Protein AF-W1W5P5-F1 (afdb_monomer_lite)

Secondary structure (DSSP, 8-state):
--------EEEEEEEEEE-SS-HHHHHHHTT--HHHHHHHHHHHTTT--GGG--TT-EEEEEEEEEEETTEEEEEEEEEEEEEETTEEEEEEE-TTS-EE-TTS-BSS-PPPSSSSSS-PPPSS---TT---S--

pLDDT: mean 84.43, std 11.0, range [37.94, 95.75]

InterPro domains:
  IPR011055 Duplicated hybrid motif [SSF51261] (7-130)
  IPR045834 Csd3-like, second N-terminal domain [PF19425] (7-128)

Foldseek 3Di:
DDPDPDFFDKDKDKFKFWDAPFPQVGCVVSPDDPVRSVVVCVQCVQVDDRVPADGGKIKIWIKIFGDDPNDTDDIDTQKMWIGGPNDIWIWGQDPVRFTATPVRHTSPPDPDPDPDPDDDDDPDDDDPPDDDPPD

Structure (mmCIF, N/CA/C/O backbone):
data_AF-W1W5P5-F1
#
_entry.id   AF-W1W5P5-F1
#
loop_
_atom_site.group_PDB
_atom_site.id
_atom_site.type_symbol
_atom_site.label_atom_id
_atom_site.label_alt_id
_atom_site.label_comp_id
_atom_site.label_asym_id
_atom_site.label_entity_id
_atom_site.label_seq_id
_atom_site.pdbx_PDB_ins_code
_atom_site.Cartn_x
_atom_site.Cartn_y
_atom_site.Cartn_z
_atom_site.occupancy
_atom_site.B_iso_or_eq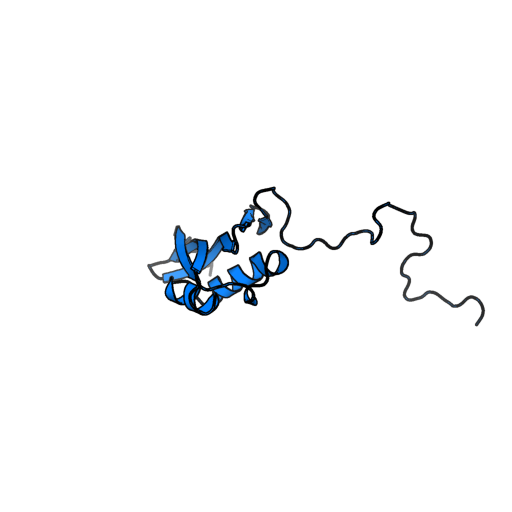uiv
_atom_site.auth_seq_id
_atom_site.auth_comp_id
_atom_site.auth_asym_id
_atom_site.auth_atom_id
_atom_site.pdbx_PDB_model_num
ATOM 1 N N . MET A 1 1 ? 15.960 -25.365 27.414 1.00 37.94 1 MET A N 1
ATOM 2 C CA . MET A 1 1 ? 14.614 -24.775 27.530 1.00 37.94 1 MET A CA 1
ATOM 3 C C . MET A 1 1 ? 14.064 -24.656 26.125 1.00 37.94 1 MET A C 1
ATOM 5 O O . MET A 1 1 ? 14.515 -23.802 25.376 1.00 37.94 1 MET A O 1
ATOM 9 N N . THR A 1 2 ? 13.216 -25.595 25.730 1.00 41.25 2 THR A N 1
ATOM 10 C CA . THR A 1 2 ? 12.583 -25.616 24.409 1.00 41.25 2 THR A CA 1
ATOM 11 C C . THR A 1 2 ? 11.362 -24.713 24.524 1.00 41.25 2 THR A C 1
ATOM 13 O O . THR A 1 2 ? 10.465 -25.035 25.295 1.00 41.25 2 THR A O 1
ATOM 16 N N . SER A 1 3 ? 11.353 -23.545 23.877 1.00 50.75 3 SER A N 1
ATOM 17 C CA . SER A 1 3 ? 10.146 -22.716 23.870 1.00 50.75 3 SER A CA 1
ATOM 18 C C . SER A 1 3 ? 9.108 -23.424 23.006 1.00 50.75 3 SER A C 1
ATOM 20 O O . SER A 1 3 ? 9.271 -23.504 21.786 1.00 50.75 3 SER A O 1
ATOM 22 N N . GLU A 1 4 ? 8.069 -23.975 23.624 1.00 54.69 4 GLU A N 1
ATOM 23 C CA . GLU A 1 4 ? 6.871 -24.386 22.902 1.00 54.69 4 GLU A CA 1
ATOM 24 C C . GLU A 1 4 ? 6.298 -23.140 22.224 1.00 54.69 4 GLU A C 1
ATOM 26 O O . GLU A 1 4 ? 5.904 -22.179 22.883 1.00 54.69 4 GLU A O 1
ATOM 31 N N . MET A 1 5 ? 6.334 -23.115 20.891 1.00 56.22 5 MET A N 1
ATOM 32 C CA . MET A 1 5 ? 5.668 -22.076 20.115 1.00 56.22 5 MET A CA 1
ATOM 33 C C . MET A 1 5 ? 4.168 -22.291 20.288 1.00 56.22 5 MET A C 1
ATOM 35 O O . MET A 1 5 ? 3.596 -23.179 19.657 1.00 56.22 5 MET A O 1
ATOM 39 N N . GLN A 1 6 ? 3.540 -21.523 21.176 1.00 59.69 6 GLN A N 1
ATOM 40 C CA . GLN A 1 6 ? 2.087 -21.494 21.259 1.00 59.69 6 GLN A CA 1
ATOM 41 C C . GLN A 1 6 ? 1.559 -20.972 19.915 1.00 59.69 6 GLN A C 1
ATOM 43 O O . GLN A 1 6 ? 1.858 -19.846 19.523 1.00 59.69 6 GLN A O 1
ATOM 48 N N . GLN A 1 7 ? 0.846 -21.818 19.170 1.00 58.72 7 GLN A N 1
ATOM 49 C CA . GLN A 1 7 ? 0.227 -21.432 17.902 1.00 58.72 7 GLN A CA 1
ATOM 50 C C . GLN A 1 7 ? -1.049 -20.647 18.204 1.00 58.72 7 GLN A C 1
ATOM 52 O O . GLN A 1 7 ? -1.979 -21.196 18.794 1.00 58.72 7 GLN A O 1
ATOM 57 N N . GLY A 1 8 ? -1.088 -19.369 17.825 1.00 69.12 8 GLY A N 1
ATOM 58 C CA . GLY A 1 8 ? -2.305 -18.571 17.914 1.00 69.12 8 GLY A CA 1
ATOM 59 C C . GLY A 1 8 ? -3.279 -18.893 16.779 1.00 69.12 8 GLY A C 1
ATOM 60 O O . GLY A 1 8 ? -2.888 -19.330 15.693 1.00 69.12 8 GLY A O 1
ATOM 61 N N . GLU A 1 9 ? -4.570 -18.657 17.011 1.00 80.62 9 GLU A N 1
ATOM 62 C CA . GLU A 1 9 ? -5.580 -18.780 15.958 1.00 80.62 9 GLU A CA 1
ATOM 63 C C . GLU A 1 9 ? -5.565 -17.532 15.068 1.00 80.62 9 GLU A C 1
ATOM 65 O O . GLU A 1 9 ? -5.679 -16.396 15.541 1.00 80.62 9 GLU A O 1
ATOM 70 N N . TRP A 1 10 ? -5.448 -17.737 13.755 1.00 83.94 10 TRP A N 1
ATOM 71 C CA . TRP A 1 10 ? -5.513 -16.660 12.771 1.00 83.94 10 TRP A CA 1
ATOM 72 C C . TRP A 1 10 ? -6.963 -16.338 12.422 1.00 83.94 10 TRP A C 1
ATOM 74 O O . TRP A 1 10 ? -7.662 -17.134 11.794 1.00 83.94 10 TRP A O 1
ATOM 84 N N . VAL A 1 11 ? -7.408 -15.134 12.779 1.00 87.88 11 VAL A N 1
ATOM 85 C CA . VAL A 1 11 ? -8.769 -14.663 12.509 1.00 87.88 11 VAL A CA 1
ATOM 86 C C . VAL A 1 11 ? -8.752 -13.531 11.491 1.00 87.88 11 VAL A C 1
ATOM 88 O O . VAL A 1 11 ? -8.104 -12.494 11.673 1.00 87.88 11 VAL A O 1
ATOM 91 N N . ASN A 1 12 ? -9.519 -13.713 10.418 1.00 90.25 12 ASN A N 1
ATOM 92 C CA . ASN A 1 12 ? -9.665 -12.723 9.360 1.00 90.25 12 ASN A CA 1
ATOM 93 C C . ASN A 1 12 ? -10.718 -11.678 9.733 1.00 90.25 12 ASN A C 1
ATOM 95 O O . ASN A 1 12 ? -11.872 -12.000 9.995 1.00 90.25 12 ASN A O 1
ATOM 99 N N . ASN A 1 13 ? -10.323 -10.410 9.698 1.00 89.56 13 ASN A N 1
ATOM 100 C CA . ASN A 1 13 ? -11.170 -9.263 9.978 1.00 89.56 13 ASN A CA 1
ATOM 101 C C . ASN A 1 13 ? -11.208 -8.330 8.769 1.00 89.56 13 ASN A C 1
ATOM 103 O O . ASN A 1 13 ? -10.173 -7.854 8.296 1.00 89.56 13 ASN A O 1
ATOM 107 N N . LEU A 1 14 ? -12.420 -8.048 8.290 1.00 90.94 14 LEU A N 1
ATOM 108 C CA . LEU A 1 14 ? -12.664 -7.093 7.216 1.00 90.94 14 LEU A CA 1
ATOM 109 C C . LEU A 1 14 ? -13.085 -5.749 7.811 1.00 90.94 14 LEU A C 1
ATOM 111 O O . LEU A 1 14 ? -14.170 -5.616 8.370 1.00 90.94 14 LEU A O 1
ATOM 115 N N . LEU A 1 15 ? -12.231 -4.745 7.652 1.00 91.69 15 LEU A N 1
ATOM 116 C CA . LEU A 1 15 ? -12.449 -3.386 8.132 1.00 91.69 15 LEU A CA 1
ATOM 117 C C . LEU A 1 15 ? -12.836 -2.516 6.939 1.00 91.69 15 LEU A C 1
ATOM 119 O O . LEU A 1 15 ? -12.095 -2.436 5.962 1.00 91.69 15 LEU A O 1
ATOM 123 N N . LYS A 1 16 ? -14.004 -1.879 6.999 1.00 93.19 16 LYS A N 1
ATOM 124 C CA . LYS A 1 16 ? -14.504 -0.983 5.948 1.00 93.19 16 LYS A CA 1
ATOM 125 C C . LYS A 1 16 ? -14.666 0.418 6.511 1.00 93.19 16 LYS A C 1
ATOM 127 O O . LYS A 1 16 ? -15.025 0.576 7.675 1.00 93.19 16 LYS A O 1
ATOM 132 N N . GLY A 1 17 ? -14.438 1.425 5.683 1.00 91.62 17 GLY A N 1
ATOM 133 C CA . GLY A 1 17 ? -14.648 2.806 6.079 1.00 91.62 17 GLY A CA 1
ATOM 134 C C . GLY A 1 17 ? -14.617 3.767 4.904 1.00 91.62 17 GLY A C 1
ATOM 135 O O . GLY A 1 17 ? -14.319 3.398 3.768 1.00 91.62 17 GLY A O 1
ATOM 136 N N . THR A 1 18 ? -14.914 5.022 5.214 1.00 92.56 18 THR A N 1
ATOM 137 C CA . THR A 1 18 ? -14.889 6.128 4.259 1.00 92.56 18 THR A CA 1
ATOM 138 C C . THR A 1 18 ? -13.835 7.139 4.695 1.00 92.56 18 THR A C 1
ATOM 140 O O . THR A 1 18 ? -13.678 7.446 5.885 1.00 92.56 18 THR A O 1
ATOM 143 N N . VAL A 1 19 ? -13.075 7.658 3.738 1.00 90.94 19 VAL A N 1
ATOM 144 C CA . VAL A 1 19 ? -12.099 8.716 3.970 1.00 90.94 19 VAL A CA 1
ATOM 145 C C . VAL A 1 19 ? -12.861 10.001 4.285 1.00 90.94 19 VAL A C 1
ATOM 147 O O . VAL A 1 19 ? -13.717 10.437 3.521 1.00 90.94 19 VAL A O 1
ATOM 150 N N . GLY A 1 20 ? -12.587 10.586 5.451 1.00 84.94 20 GLY A N 1
ATOM 151 C CA . GLY A 1 20 ? -13.212 11.825 5.911 1.00 84.94 20 GLY A CA 1
ATOM 152 C C . GLY A 1 20 ? -12.291 13.025 5.715 1.00 84.94 20 GLY A C 1
ATOM 153 O O . GLY A 1 20 ? -12.587 13.922 4.934 1.00 84.94 20 GLY A O 1
ATOM 154 N N . GLY A 1 21 ? -11.179 13.029 6.452 1.00 84.12 21 GLY A N 1
ATOM 155 C CA . GLY A 1 21 ? -10.123 14.040 6.351 1.00 84.12 21 GLY A CA 1
ATOM 156 C C . GLY A 1 21 ? -8.849 13.446 5.764 1.00 84.12 21 GLY A C 1
ATOM 157 O O . GLY A 1 21 ? -8.499 13.716 4.624 1.00 84.12 21 GLY A O 1
ATOM 158 N N . SER A 1 22 ? -8.175 12.592 6.536 1.00 88.38 22 SER A N 1
ATOM 159 C CA . SER A 1 22 ? -7.023 11.821 6.067 1.00 88.38 22 SER A CA 1
ATOM 160 C C . SER A 1 22 ? -7.306 10.327 6.150 1.00 88.38 22 SER A C 1
ATOM 162 O O . SER A 1 22 ? -8.014 9.865 7.049 1.00 88.38 22 SER A O 1
ATOM 164 N N . PHE A 1 23 ? -6.704 9.560 5.241 1.00 89.56 23 PHE A N 1
ATOM 165 C CA . PHE A 1 23 ? -6.781 8.100 5.272 1.00 89.56 23 PHE A CA 1
ATOM 166 C C . PHE A 1 23 ? -6.333 7.534 6.625 1.00 89.56 23 PHE A C 1
ATOM 168 O O . PHE A 1 23 ? -7.002 6.673 7.182 1.00 89.56 23 PHE A O 1
ATOM 175 N N . VAL A 1 24 ? -5.248 8.069 7.193 1.00 91.50 24 VAL A N 1
ATOM 176 C CA . VAL A 1 24 ? -4.702 7.615 8.482 1.00 91.50 24 VAL A CA 1
ATOM 177 C C . VAL A 1 24 ? -5.711 7.793 9.616 1.00 91.50 24 VAL A C 1
ATOM 179 O O . VAL A 1 24 ? -5.893 6.876 10.414 1.00 91.50 24 VAL A O 1
ATOM 182 N N . ALA A 1 25 ? -6.380 8.949 9.688 1.00 91.62 25 ALA A N 1
ATOM 183 C CA . ALA A 1 25 ? -7.383 9.205 10.718 1.00 91.62 25 ALA A CA 1
ATOM 184 C C . ALA A 1 25 ? -8.611 8.301 10.538 1.00 91.62 25 ALA A C 1
ATOM 186 O O . ALA A 1 25 ? -9.047 7.661 11.492 1.00 91.62 25 ALA A O 1
ATOM 187 N N . SER A 1 26 ? -9.121 8.182 9.308 1.00 92.25 26 SER A N 1
ATOM 188 C CA . SER A 1 26 ? -10.257 7.304 9.009 1.00 92.25 26 SER A CA 1
ATOM 189 C C . SER A 1 26 ? -9.950 5.829 9.284 1.00 92.25 26 SER A C 1
ATOM 191 O O . SER A 1 26 ? -10.787 5.131 9.847 1.00 92.25 26 SER A O 1
ATOM 193 N N . ALA A 1 27 ? -8.753 5.350 8.943 1.00 91.31 27 ALA A N 1
ATOM 194 C CA . ALA A 1 27 ? -8.349 3.966 9.171 1.00 91.31 27 ALA A CA 1
ATOM 195 C C . ALA A 1 27 ? -8.177 3.653 10.668 1.00 91.31 27 ALA A C 1
ATOM 197 O O . ALA A 1 27 ? -8.618 2.601 11.127 1.00 91.31 27 ALA A O 1
ATOM 198 N N . ARG A 1 28 ? -7.614 4.584 11.453 1.00 92.00 28 ARG A N 1
ATOM 199 C CA . ARG A 1 28 ? -7.561 4.451 12.920 1.00 92.00 28 ARG A CA 1
ATOM 200 C C . ARG A 1 28 ? -8.954 4.406 13.540 1.00 92.00 28 ARG A C 1
ATOM 202 O O . ARG A 1 28 ? -9.217 3.538 14.364 1.00 92.00 28 ARG A O 1
ATOM 209 N N . ASN A 1 29 ? -9.856 5.281 13.095 1.00 90.75 29 ASN A N 1
ATOM 210 C CA . ASN A 1 29 ? -11.245 5.297 13.561 1.00 90.75 29 ASN A CA 1
ATOM 211 C C . ASN A 1 29 ? -12.006 4.021 13.172 1.00 90.75 29 ASN A C 1
ATOM 213 O O . ASN A 1 29 ? -12.872 3.578 13.917 1.00 90.75 29 ASN A O 1
ATOM 217 N N . ALA A 1 30 ? -11.657 3.404 12.039 1.00 89.12 30 ALA A N 1
ATOM 218 C CA . ALA A 1 30 ? -12.204 2.115 11.621 1.00 89.12 30 ALA A CA 1
ATOM 219 C C . ALA A 1 30 ? -11.670 0.927 12.447 1.00 89.12 30 ALA A C 1
ATOM 221 O O . ALA A 1 30 ? -12.176 -0.179 12.296 1.00 89.12 30 ALA A O 1
ATOM 222 N N . GLY A 1 31 ? -10.670 1.128 13.315 1.00 88.62 31 GLY A N 1
ATOM 223 C CA . GLY A 1 31 ? -10.119 0.087 14.188 1.00 88.62 31 GLY A CA 1
ATOM 224 C C . GLY A 1 31 ? -8.809 -0.543 13.704 1.00 88.62 31 GLY A C 1
ATOM 225 O O . GLY A 1 31 ? -8.441 -1.621 14.190 1.00 88.62 31 GLY A O 1
ATOM 226 N N . LEU A 1 32 ? -8.101 0.100 12.764 1.00 88.88 32 LEU A N 1
ATOM 227 C CA . LEU A 1 32 ? -6.722 -0.265 12.432 1.00 88.88 32 LEU A CA 1
ATOM 228 C C . LEU A 1 32 ? -5.734 0.355 13.425 1.00 88.88 32 LEU A C 1
ATOM 230 O O . LEU A 1 32 ? -5.841 1.523 13.804 1.00 88.88 32 LEU A O 1
ATOM 234 N N . THR A 1 33 ? -4.709 -0.405 13.794 1.00 90.62 33 THR A N 1
ATOM 235 C CA . THR A 1 33 ? -3.577 0.123 14.563 1.00 90.62 33 THR A CA 1
ATOM 236 C C . THR A 1 33 ? -2.647 0.947 13.670 1.00 90.62 33 THR A C 1
ATOM 238 O O . THR A 1 33 ? -2.630 0.803 12.448 1.00 90.62 33 THR A O 1
ATOM 241 N N . SER A 1 34 ? -1.802 1.795 14.261 1.00 90.12 34 SER A N 1
ATOM 242 C CA . SER A 1 34 ? -0.821 2.581 13.492 1.00 90.12 34 SER A CA 1
ATOM 243 C C . SER A 1 34 ? 0.131 1.714 12.652 1.00 90.12 34 SER A C 1
ATOM 245 O O . SER A 1 34 ? 0.531 2.133 11.563 1.00 90.12 34 SER A O 1
ATOM 247 N N . ALA A 1 35 ? 0.472 0.512 13.128 1.00 89.62 35 ALA A N 1
ATOM 248 C CA . ALA A 1 35 ? 1.302 -0.439 12.390 1.00 89.62 35 ALA A CA 1
ATOM 249 C C . ALA A 1 35 ? 0.562 -1.004 11.167 1.00 89.62 35 ALA A C 1
ATOM 251 O O . ALA A 1 35 ? 1.110 -1.004 10.066 1.00 89.62 35 ALA A O 1
ATOM 252 N N . GLU A 1 36 ? -0.707 -1.390 11.330 1.00 90.62 36 GLU A N 1
ATOM 253 C CA . GLU A 1 36 ? -1.554 -1.883 10.235 1.00 90.62 36 GLU A CA 1
ATOM 254 C C . GLU A 1 36 ? -1.790 -0.794 9.177 1.00 90.62 36 GLU A C 1
ATOM 256 O O . GLU A 1 36 ? -1.647 -1.047 7.982 1.00 90.62 36 GLU A O 1
ATOM 261 N N . VAL A 1 37 ? -2.058 0.449 9.598 1.00 92.00 37 VAL A N 1
ATOM 262 C CA . VAL A 1 37 ? -2.192 1.592 8.675 1.00 92.00 37 VAL A CA 1
ATOM 263 C C . VAL A 1 37 ? -0.904 1.808 7.879 1.00 92.00 37 VAL A C 1
ATOM 265 O O . VAL A 1 37 ? -0.949 2.019 6.667 1.00 92.00 37 VAL A O 1
ATOM 268 N N . SER A 1 38 ? 0.252 1.719 8.538 1.00 90.88 38 SER A N 1
ATOM 269 C CA . SER A 1 38 ? 1.553 1.864 7.875 1.00 90.88 38 SER A CA 1
ATOM 270 C C . SER A 1 38 ? 1.814 0.730 6.879 1.00 90.88 38 SER A C 1
ATOM 272 O O . SER A 1 38 ? 2.346 0.978 5.795 1.00 90.88 38 SER A O 1
ATOM 274 N N . ALA A 1 39 ? 1.396 -0.498 7.201 1.00 90.06 39 ALA A N 1
ATOM 275 C CA . ALA A 1 39 ? 1.476 -1.638 6.293 1.00 90.06 39 ALA A CA 1
ATOM 276 C C . ALA A 1 39 ? 0.613 -1.428 5.037 1.00 90.06 39 ALA A C 1
ATOM 278 O O . ALA A 1 39 ? 1.091 -1.664 3.928 1.00 90.06 39 ALA A O 1
ATOM 279 N N . VAL A 1 40 ? -0.611 -0.910 5.194 1.00 90.88 40 VAL A N 1
ATOM 280 C CA . VAL A 1 40 ? -1.499 -0.570 4.068 1.00 90.88 40 VAL A CA 1
ATOM 281 C C . VAL A 1 40 ? -0.881 0.507 3.179 1.00 90.88 40 VAL A C 1
ATOM 283 O O . VAL A 1 40 ? 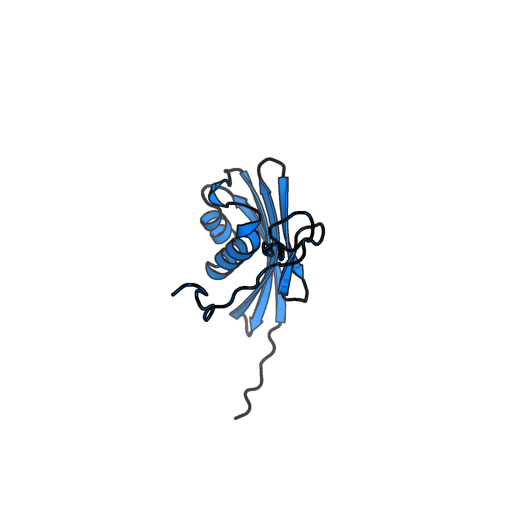-0.821 0.341 1.960 1.00 90.88 40 VAL A O 1
ATOM 286 N N . ILE A 1 41 ? -0.358 1.581 3.779 1.00 90.38 41 ILE A N 1
ATOM 287 C CA . ILE A 1 41 ? 0.301 2.658 3.028 1.00 90.38 41 ILE A CA 1
ATOM 288 C C . ILE A 1 41 ? 1.486 2.105 2.238 1.00 90.38 41 ILE A C 1
ATOM 290 O O . ILE A 1 41 ? 1.613 2.375 1.047 1.00 90.38 41 ILE A O 1
ATOM 294 N N . LYS A 1 42 ? 2.326 1.278 2.869 1.00 88.62 42 LYS A N 1
ATOM 295 C CA . LYS A 1 42 ? 3.493 0.673 2.220 1.00 88.62 42 LYS A CA 1
ATOM 296 C C . LYS A 1 42 ? 3.107 -0.266 1.073 1.00 88.62 42 LYS A C 1
ATOM 298 O O . LYS A 1 42 ? 3.813 -0.289 0.065 1.00 88.62 42 LYS A O 1
ATOM 303 N N . ALA A 1 43 ? 2.016 -1.019 1.211 1.00 87.44 43 ALA A N 1
ATOM 304 C CA . ALA A 1 43 ? 1.532 -1.933 0.177 1.00 87.44 43 ALA A CA 1
ATOM 305 C C . ALA A 1 43 ? 1.018 -1.192 -1.069 1.00 87.44 43 ALA A C 1
ATOM 307 O O . ALA A 1 43 ? 1.266 -1.637 -2.186 1.00 87.44 43 ALA A O 1
ATOM 308 N N . MET A 1 44 ? 0.355 -0.044 -0.888 1.00 87.81 44 MET A N 1
ATOM 309 C CA . MET A 1 44 ? -0.266 0.708 -1.989 1.00 87.81 44 MET A CA 1
ATOM 310 C C . MET A 1 44 ? 0.532 1.928 -2.471 1.00 87.81 44 MET A C 1
ATOM 312 O O . MET A 1 44 ? 0.127 2.556 -3.447 1.00 87.81 44 MET A O 1
ATOM 316 N N . GLN A 1 45 ? 1.664 2.261 -1.837 1.00 84.94 45 GLN A N 1
ATOM 317 C CA . GLN A 1 45 ? 2.445 3.482 -2.116 1.00 84.94 45 GLN A CA 1
ATOM 318 C C . GLN A 1 45 ? 2.771 3.704 -3.604 1.00 84.94 45 GLN A C 1
ATOM 320 O O . GLN A 1 45 ? 2.880 4.838 -4.057 1.00 84.94 45 GLN A O 1
ATOM 325 N N . TRP A 1 46 ? 2.954 2.618 -4.360 1.00 81.31 46 TRP A N 1
ATOM 326 C CA . TRP A 1 46 ? 3.319 2.657 -5.778 1.00 81.31 46 TRP A CA 1
ATOM 327 C C . TRP A 1 46 ? 2.115 2.764 -6.707 1.00 81.31 46 TRP A C 1
ATOM 329 O O . TRP A 1 46 ? 2.260 3.195 -7.849 1.00 81.31 46 TRP A O 1
ATOM 339 N N . GLN A 1 47 ? 0.946 2.351 -6.226 1.00 79.62 47 GLN A N 1
ATOM 340 C CA . GLN A 1 47 ? -0.289 2.326 -6.994 1.00 79.62 47 GLN A CA 1
ATOM 341 C C . GLN A 1 47 ? -1.019 3.667 -6.898 1.00 79.62 47 GLN A C 1
ATOM 343 O O . GLN A 1 47 ? -1.613 4.119 -7.875 1.00 79.62 47 GLN A O 1
ATOM 348 N N . MET A 1 48 ? -0.964 4.312 -5.728 1.00 83.69 48 MET A N 1
ATOM 349 C CA . MET A 1 48 ? -1.706 5.536 -5.466 1.00 83.69 48 MET A CA 1
ATOM 350 C C . MET A 1 48 ? -1.019 6.419 -4.420 1.00 83.69 48 MET A C 1
ATOM 352 O O . MET A 1 48 ? -0.462 5.948 -3.430 1.00 83.69 48 MET A O 1
ATOM 356 N N . ASP A 1 49 ? -1.139 7.730 -4.619 1.00 84.88 49 ASP A N 1
ATOM 357 C CA . ASP A 1 49 ? -0.778 8.729 -3.620 1.00 84.88 49 ASP A CA 1
ATOM 358 C C . ASP A 1 49 ? -1.957 8.991 -2.668 1.00 84.88 49 ASP A C 1
ATOM 360 O O . ASP A 1 49 ? -2.966 9.587 -3.050 1.00 84.88 49 ASP A O 1
ATOM 364 N N . PHE A 1 50 ? -1.808 8.586 -1.405 1.00 85.50 50 PHE A N 1
ATOM 365 C CA . PHE A 1 50 ? -2.810 8.780 -0.351 1.00 85.50 50 PHE A CA 1
ATOM 366 C C . PHE A 1 50 ? -3.144 10.252 -0.069 1.00 85.50 50 PHE A C 1
ATOM 368 O O . PHE A 1 50 ? -4.182 10.532 0.525 1.00 85.50 50 PHE A O 1
ATOM 375 N N . ARG A 1 51 ? -2.298 11.205 -0.482 1.00 84.19 51 ARG A N 1
ATOM 376 C CA . ARG A 1 51 ? -2.571 12.645 -0.335 1.00 84.19 51 ARG A CA 1
ATOM 377 C C . ARG A 1 51 ? -3.652 13.139 -1.292 1.00 84.19 51 ARG A C 1
ATOM 379 O O . ARG A 1 51 ? -4.233 14.189 -1.048 1.00 84.19 51 ARG A O 1
ATOM 386 N N . LYS A 1 52 ? -3.906 12.401 -2.376 1.00 85.50 52 LYS A N 1
ATOM 387 C CA . LYS A 1 52 ? -4.944 12.727 -3.362 1.00 85.50 52 LYS A CA 1
ATOM 388 C C . LYS A 1 52 ? -6.322 12.197 -2.975 1.00 85.50 52 LYS A C 1
ATOM 390 O O . LYS A 1 52 ? -7.288 12.509 -3.663 1.00 85.50 52 LYS A O 1
ATOM 395 N N . LEU A 1 53 ? -6.407 11.416 -1.896 1.00 86.44 53 LEU A N 1
ATOM 396 C CA . LEU A 1 53 ? -7.672 10.892 -1.403 1.00 86.44 53 LEU A CA 1
ATOM 397 C C . LEU A 1 53 ? -8.589 12.019 -0.958 1.00 86.44 53 LEU A C 1
ATOM 399 O O . LEU A 1 53 ? -8.176 12.935 -0.244 1.00 86.44 53 LEU A O 1
ATOM 403 N N . LYS A 1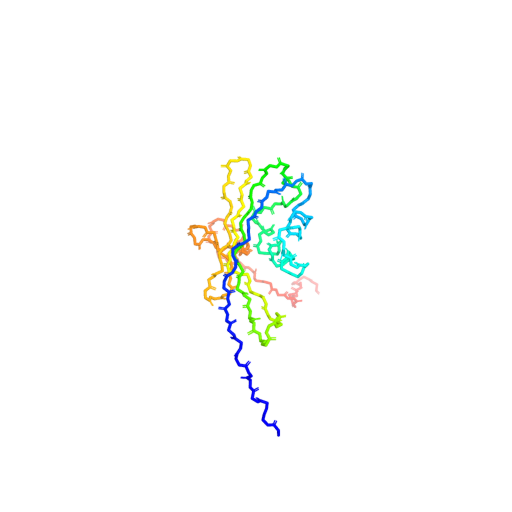 54 ? -9.847 11.920 -1.373 1.00 86.25 54 LYS A N 1
ATOM 404 C CA . LYS A 1 54 ? -10.875 12.907 -1.073 1.00 86.25 54 LYS A CA 1
ATOM 405 C C . LYS A 1 54 ? -11.834 12.376 -0.025 1.00 86.25 54 LYS A C 1
ATOM 407 O O . LYS A 1 54 ? -11.979 11.174 0.200 1.00 86.25 54 LYS A O 1
ATOM 412 N N . LYS A 1 55 ? -12.532 13.315 0.609 1.00 89.19 55 LYS A N 1
ATOM 413 C CA . LYS A 1 55 ? -13.662 12.993 1.470 1.00 89.19 55 LYS A CA 1
ATOM 414 C C . LYS A 1 55 ? -14.717 12.240 0.655 1.00 89.19 55 LYS A C 1
ATOM 416 O O . LYS A 1 55 ? -15.165 12.750 -0.367 1.00 89.19 55 LYS A O 1
ATOM 421 N N . GLY A 1 56 ? -15.123 11.068 1.129 1.00 88.19 56 GLY A N 1
ATOM 422 C CA . GLY A 1 56 ? -16.078 10.193 0.445 1.00 88.19 56 GLY A CA 1
ATOM 423 C C . GLY A 1 56 ? -15.449 8.986 -0.253 1.00 88.19 56 GLY A C 1
ATOM 424 O O . GLY A 1 56 ? -16.188 8.076 -0.612 1.00 88.19 56 GLY A O 1
ATOM 425 N N . ASP A 1 57 ? -14.120 8.931 -0.393 1.00 92.38 57 ASP A N 1
ATOM 426 C CA . ASP A 1 57 ? -13.449 7.749 -0.941 1.00 92.38 57 ASP A CA 1
ATOM 427 C C . ASP A 1 57 ? -13.638 6.544 -0.007 1.00 92.38 57 ASP A C 1
ATOM 429 O O . ASP A 1 57 ? -13.542 6.659 1.216 1.00 92.38 57 ASP A O 1
ATOM 433 N N . GLU A 1 58 ? -13.909 5.372 -0.571 1.00 93.00 58 GLU A N 1
ATOM 434 C CA . GLU A 1 58 ? -14.205 4.161 0.198 1.00 93.00 58 GLU A CA 1
ATOM 435 C C . GLU A 1 58 ? -12.963 3.281 0.293 1.00 93.00 58 GLU A C 1
ATOM 437 O O . GLU A 1 58 ? -12.240 3.094 -0.686 1.00 93.00 58 GLU A O 1
ATOM 442 N N . PHE A 1 59 ? -12.728 2.681 1.456 1.00 93.62 59 PHE A N 1
ATOM 443 C CA . PHE A 1 59 ? -11.669 1.697 1.627 1.00 93.62 59 PHE A CA 1
ATOM 444 C C . PHE A 1 59 ? -12.177 0.456 2.359 1.00 93.62 59 PHE A C 1
ATOM 446 O O . PHE A 1 59 ? -13.038 0.517 3.239 1.00 93.62 59 PHE A O 1
ATOM 453 N N . ALA A 1 60 ? -11.611 -0.687 1.994 1.00 94.19 60 ALA A N 1
ATOM 454 C CA . ALA A 1 60 ? -11.812 -1.959 2.661 1.00 94.19 60 ALA A CA 1
ATOM 455 C C . ALA A 1 60 ? -10.456 -2.645 2.836 1.00 94.19 60 ALA A C 1
ATOM 457 O O . ALA A 1 60 ? -9.714 -2.821 1.872 1.00 94.19 60 ALA A O 1
ATOM 458 N N . VAL A 1 61 ? -10.135 -3.033 4.063 1.00 94.06 61 VAL A N 1
ATOM 459 C CA . VAL A 1 61 ? -8.880 -3.689 4.425 1.00 94.06 61 VAL A CA 1
ATOM 460 C C . VAL A 1 61 ? -9.202 -5.044 5.036 1.00 94.06 61 VAL A C 1
ATOM 462 O O . VAL A 1 61 ? -9.950 -5.132 6.007 1.00 94.06 61 VAL A O 1
ATOM 465 N N . LEU A 1 62 ? -8.627 -6.098 4.470 1.00 93.62 62 LEU A N 1
ATOM 466 C CA . LEU A 1 62 ? -8.679 -7.451 4.995 1.00 93.62 62 LEU A CA 1
ATOM 467 C C . LEU A 1 62 ? -7.381 -7.742 5.752 1.00 93.62 62 LEU A C 1
ATOM 469 O O . LEU A 1 62 ? -6.300 -7.808 5.161 1.00 93.62 62 LEU A O 1
ATOM 473 N N . MET A 1 63 ? -7.508 -7.927 7.061 1.00 91.44 63 MET A N 1
ATOM 474 C CA . MET A 1 63 ? -6.408 -8.248 7.967 1.00 91.44 63 MET A CA 1
ATOM 475 C C . MET A 1 63 ? -6.595 -9.653 8.523 1.00 91.44 63 MET A C 1
ATOM 477 O O . MET A 1 63 ? -7.702 -10.013 8.906 1.00 91.44 63 MET A O 1
ATOM 481 N N . SER A 1 64 ? -5.516 -10.411 8.641 1.00 90.19 64 SER A N 1
ATOM 482 C CA . SER A 1 64 ? -5.462 -11.609 9.472 1.00 90.19 64 SER A CA 1
ATOM 483 C C . SER A 1 64 ? -4.762 -11.252 10.775 1.00 90.19 64 SER A C 1
ATOM 485 O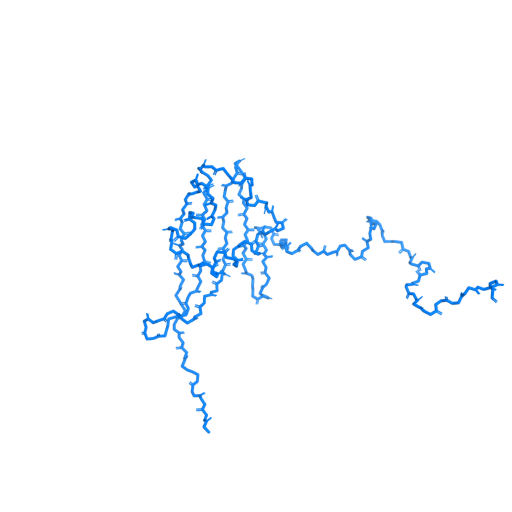 O . SER A 1 64 ? -3.697 -10.636 10.745 1.00 90.19 64 SER A O 1
ATOM 487 N N . ARG A 1 65 ? -5.375 -11.551 11.917 1.00 88.56 65 ARG A N 1
ATOM 488 C CA . ARG A 1 65 ? -4.799 -11.280 13.238 1.00 88.56 65 ARG A CA 1
ATOM 489 C C . ARG A 1 65 ? -4.614 -12.599 13.967 1.00 88.56 65 ARG A C 1
ATOM 491 O O . ARG A 1 65 ? -5.573 -13.357 14.072 1.00 88.56 65 ARG A O 1
ATOM 498 N N . GLU A 1 66 ? -3.413 -12.834 14.469 1.00 85.75 66 GLU A N 1
ATOM 499 C CA . GLU A 1 66 ? -3.128 -13.949 15.363 1.00 85.75 66 GLU A CA 1
ATOM 500 C C . GLU A 1 66 ? -3.608 -13.575 16.768 1.00 85.75 66 GLU A C 1
ATOM 502 O O . GLU A 1 66 ? -3.179 -12.561 17.338 1.00 85.75 66 GLU A O 1
ATOM 507 N N . MET A 1 67 ? -4.555 -14.352 17.292 1.00 76.94 67 MET A N 1
ATOM 508 C CA . MET A 1 67 ? -5.024 -14.227 18.667 1.00 76.94 67 MET A CA 1
ATOM 509 C C . MET A 1 67 ? -4.372 -15.303 19.527 1.00 76.94 67 MET A C 1
ATOM 511 O O . MET A 1 67 ? -4.523 -16.494 19.263 1.00 76.94 67 MET A O 1
ATOM 515 N N . LEU A 1 68 ? -3.689 -14.861 20.578 1.00 71.50 68 LEU A N 1
ATOM 516 C CA . LEU A 1 68 ? -3.137 -15.710 21.624 1.00 71.50 68 LEU A CA 1
ATOM 517 C C . LEU A 1 68 ? -3.732 -15.243 22.957 1.00 71.50 68 LEU A C 1
ATOM 519 O O . LEU A 1 68 ? -3.553 -14.084 23.333 1.00 71.50 68 LEU A O 1
ATOM 523 N N . ASP A 1 69 ? -4.507 -16.093 23.633 1.00 64.62 69 ASP A N 1
ATOM 524 C CA . ASP A 1 69 ? -5.146 -15.782 24.925 1.00 64.62 69 ASP A CA 1
ATOM 525 C C . ASP A 1 69 ? -5.889 -14.427 24.962 1.00 64.62 69 ASP A C 1
ATOM 527 O O . ASP A 1 69 ? -5.804 -13.646 25.913 1.00 64.62 69 ASP A O 1
ATOM 531 N N . GLY A 1 70 ? -6.601 -14.097 23.877 1.00 64.94 70 GLY A N 1
ATOM 532 C CA . GLY A 1 70 ? -7.359 -12.845 23.746 1.00 64.94 70 GLY A CA 1
ATOM 533 C C . GLY A 1 70 ? -6.509 -11.589 23.503 1.00 64.94 70 GLY A C 1
ATOM 534 O O . GLY A 1 70 ? -7.063 -10.495 23.353 1.00 64.94 70 GLY A O 1
ATOM 535 N N . LYS A 1 71 ? -5.180 -11.718 23.412 1.00 63.44 71 LYS A N 1
ATOM 536 C CA . LYS A 1 71 ? -4.254 -10.646 23.032 1.00 63.44 71 LYS A CA 1
ATOM 537 C C . LYS A 1 71 ? -3.848 -10.793 21.565 1.00 63.44 71 LYS A C 1
ATOM 539 O O . LYS A 1 71 ? -3.677 -11.888 21.039 1.00 63.44 71 LYS A O 1
ATOM 544 N N . ARG A 1 72 ? -3.747 -9.650 20.881 1.00 67.00 72 ARG A N 1
ATOM 545 C CA . ARG A 1 72 ? -3.327 -9.567 19.476 1.00 67.00 72 ARG A CA 1
ATOM 546 C C . ARG A 1 72 ? -1.804 -9.517 19.443 1.00 67.00 72 ARG A C 1
ATOM 548 O O . ARG A 1 72 ? -1.242 -8.480 19.784 1.00 67.00 72 ARG A O 1
ATOM 555 N N . GLU A 1 73 ? -1.177 -10.614 19.046 1.00 71.25 73 GLU A N 1
ATOM 556 C CA . GLU A 1 73 ? 0.283 -10.729 18.938 1.00 71.25 73 GLU A CA 1
ATOM 557 C C . GLU A 1 73 ? 0.754 -10.249 17.561 1.00 71.25 73 GLU A C 1
ATOM 559 O O . GLU A 1 73 ? 1.573 -9.335 17.449 1.00 71.25 73 GLU A O 1
ATOM 564 N N . GLN A 1 74 ? 0.169 -10.804 16.494 1.00 79.06 74 GLN A N 1
ATOM 565 C CA . GLN A 1 74 ? 0.590 -10.527 15.122 1.00 79.06 74 GLN A CA 1
ATOM 566 C C . GLN A 1 74 ? -0.575 -10.086 14.241 1.00 79.06 74 GLN A C 1
ATOM 568 O O . GLN A 1 74 ? -1.722 -10.504 14.400 1.00 79.06 74 GLN A O 1
ATOM 573 N N . SER A 1 75 ? -0.279 -9.204 13.286 1.00 85.75 75 SER A N 1
ATOM 574 C CA . SER A 1 75 ? -1.244 -8.761 12.282 1.00 85.75 75 SER A CA 1
ATOM 575 C C . SER A 1 75 ? -0.615 -8.808 10.898 1.00 85.75 75 SER A C 1
ATOM 577 O O . SER A 1 75 ? 0.503 -8.345 10.672 1.00 85.75 75 SER A O 1
ATOM 579 N N . GLN A 1 76 ? -1.354 -9.382 9.961 1.00 89.62 76 GLN A N 1
ATOM 580 C CA . GLN A 1 76 ? -0.934 -9.610 8.595 1.00 89.62 76 GLN A CA 1
ATOM 581 C C . GLN A 1 76 ? -1.956 -8.997 7.647 1.00 89.62 76 GLN A C 1
ATOM 583 O O . GLN A 1 76 ? -3.131 -9.355 7.645 1.00 89.62 76 GLN A O 1
ATOM 588 N N . LEU A 1 77 ? -1.493 -8.079 6.802 1.00 91.44 77 LEU A N 1
ATOM 589 C CA . LEU A 1 77 ? -2.315 -7.533 5.734 1.00 91.44 77 LEU A CA 1
ATOM 590 C C . LEU A 1 77 ? -2.492 -8.582 4.630 1.00 91.44 77 LEU A C 1
ATOM 592 O O . LEU A 1 77 ? -1.506 -8.996 4.019 1.00 91.44 77 LEU A O 1
ATOM 596 N N . LEU A 1 78 ? -3.738 -8.996 4.386 1.00 92.19 78 LEU A N 1
ATOM 597 C CA . LEU A 1 78 ? -4.096 -9.924 3.309 1.00 92.19 78 LEU A CA 1
ATOM 598 C C . LEU A 1 78 ? -4.505 -9.178 2.045 1.00 92.19 78 LEU A C 1
ATOM 600 O O . LEU A 1 78 ? -4.129 -9.568 0.944 1.00 92.19 78 LEU A O 1
ATOM 604 N N . GLY A 1 79 ? -5.261 -8.091 2.188 1.00 92.69 79 GLY A N 1
ATOM 605 C CA . GLY A 1 79 ? -5.692 -7.335 1.027 1.00 92.69 79 GLY A CA 1
ATOM 606 C C . GLY A 1 79 ? -6.260 -5.966 1.348 1.00 92.69 79 GLY A C 1
ATOM 607 O O . GLY A 1 79 ? -6.769 -5.722 2.437 1.00 92.69 79 GLY A O 1
ATOM 608 N N . VAL A 1 80 ? -6.190 -5.072 0.371 1.00 93.56 80 VAL A N 1
ATOM 609 C CA . VAL A 1 80 ? -6.779 -3.739 0.418 1.00 93.56 80 VAL A CA 1
ATOM 610 C C . VAL A 1 80 ? -7.525 -3.494 -0.877 1.00 93.56 80 VAL A C 1
ATOM 612 O O . VAL A 1 80 ? -7.018 -3.769 -1.964 1.00 93.56 80 VAL A O 1
ATOM 615 N N . ARG A 1 81 ? -8.721 -2.939 -0.748 1.00 92.75 81 ARG A N 1
ATOM 616 C CA . ARG A 1 81 ? -9.447 -2.291 -1.827 1.00 92.75 81 ARG A CA 1
ATOM 617 C C . ARG A 1 81 ? -9.619 -0.834 -1.453 1.00 92.75 81 ARG A C 1
ATOM 619 O O . ARG A 1 81 ? -10.068 -0.531 -0.349 1.00 92.75 81 ARG A O 1
ATOM 626 N N . LEU A 1 82 ? -9.328 0.052 -2.388 1.00 91.69 82 LEU A N 1
ATOM 627 C CA . LEU A 1 82 ? -9.616 1.462 -2.229 1.00 91.69 82 LEU A CA 1
ATOM 628 C C . LEU A 1 82 ? -10.273 2.005 -3.491 1.00 91.69 82 LEU A C 1
ATOM 630 O O . LEU A 1 82 ? -9.806 1.749 -4.595 1.00 91.69 82 LEU A O 1
ATOM 634 N N . ARG A 1 83 ? -11.349 2.766 -3.321 1.00 91.81 83 ARG A N 1
ATOM 635 C CA . ARG A 1 83 ? -12.099 3.384 -4.405 1.00 91.81 83 ARG A CA 1
ATOM 636 C C . ARG A 1 83 ? -11.944 4.896 -4.338 1.00 91.81 83 ARG A C 1
ATOM 638 O O . ARG A 1 83 ? -12.360 5.506 -3.358 1.00 91.81 83 ARG A O 1
ATOM 645 N N . SER A 1 84 ? -11.368 5.481 -5.383 1.00 89.38 84 SER A N 1
ATOM 646 C CA . SER A 1 84 ? -11.169 6.929 -5.498 1.00 89.38 84 SER A CA 1
ATOM 647 C C . SER A 1 84 ? -11.460 7.394 -6.921 1.00 89.38 84 SER A C 1
ATOM 649 O O . SER A 1 84 ? -11.048 6.746 -7.884 1.00 89.38 84 SER A O 1
ATOM 651 N N . GLU A 1 85 ? -12.213 8.487 -7.063 1.00 85.50 85 GLU A N 1
ATOM 652 C CA . GLU A 1 85 ? -12.573 9.101 -8.359 1.00 85.50 85 GLU A CA 1
ATOM 653 C C . GLU A 1 85 ? -13.128 8.105 -9.403 1.00 85.50 85 GLU A C 1
ATOM 655 O O . GLU A 1 85 ? -12.849 8.191 -10.598 1.00 85.50 85 GLU A O 1
ATOM 660 N N . GLY A 1 86 ? -13.904 7.115 -8.949 1.00 84.06 86 GLY A N 1
ATOM 661 C CA . GLY A 1 86 ? -14.496 6.088 -9.815 1.00 84.06 86 GLY A CA 1
ATOM 662 C C . GLY A 1 86 ? -13.543 4.964 -10.241 1.00 84.06 86 GLY A C 1
ATOM 663 O O . GLY A 1 86 ? -13.970 4.067 -10.964 1.00 84.06 86 GLY A O 1
ATOM 664 N N . LYS A 1 87 ? -12.289 4.966 -9.775 1.00 87.88 87 LYS A N 1
ATOM 665 C CA . LYS A 1 87 ? -11.319 3.881 -9.977 1.00 87.88 87 LYS A CA 1
ATOM 666 C C . LYS A 1 87 ? -11.191 3.035 -8.714 1.00 87.88 87 LYS A C 1
ATOM 668 O O . LYS A 1 87 ? -11.080 3.572 -7.613 1.00 87.88 87 LYS A O 1
ATOM 673 N N . ASP A 1 88 ? -11.185 1.716 -8.885 1.00 90.00 88 ASP A N 1
ATOM 674 C CA . ASP A 1 88 ? -10.881 0.761 -7.821 1.00 90.00 88 ASP A CA 1
ATOM 675 C C . ASP A 1 88 ? -9.407 0.340 -7.910 1.00 90.00 88 ASP A C 1
ATOM 677 O O . ASP A 1 88 ? -8.952 -0.164 -8.936 1.00 90.00 88 ASP A O 1
ATOM 681 N N . TYR A 1 89 ? -8.679 0.530 -6.816 1.00 89.88 89 TYR A N 1
ATOM 682 C CA . TYR A 1 89 ? -7.303 0.094 -6.626 1.00 89.88 89 TYR A CA 1
ATOM 683 C C . TYR A 1 89 ? -7.287 -1.111 -5.692 1.00 89.88 89 TYR A C 1
ATOM 685 O O . TYR A 1 89 ? -7.914 -1.088 -4.627 1.00 89.88 89 TYR A O 1
ATOM 693 N N . TYR A 1 90 ? -6.557 -2.152 -6.081 1.00 91.31 90 TYR A N 1
ATOM 694 C CA . TYR A 1 90 ? -6.437 -3.381 -5.310 1.00 91.31 90 TYR A CA 1
ATOM 695 C C . TYR A 1 90 ? -4.982 -3.671 -4.970 1.00 91.31 90 TYR A C 1
ATOM 697 O O . TYR A 1 90 ? -4.106 -3.597 -5.829 1.00 91.31 90 TYR A O 1
ATOM 705 N N . ALA A 1 91 ? -4.761 -4.079 -3.724 1.00 91.50 91 ALA A N 1
ATOM 706 C CA . ALA A 1 91 ? -3.513 -4.665 -3.274 1.00 91.50 91 ALA A CA 1
ATOM 707 C C . ALA A 1 91 ? -3.796 -5.970 -2.547 1.00 91.50 91 ALA A C 1
ATOM 709 O O . ALA A 1 91 ? -4.272 -5.951 -1.419 1.00 91.50 91 ALA A O 1
ATOM 710 N N . ILE A 1 92 ? -3.518 -7.099 -3.189 1.00 91.75 92 ILE A N 1
ATOM 711 C CA . ILE A 1 92 ? -3.788 -8.442 -2.668 1.00 91.75 92 ILE A CA 1
ATOM 712 C C . ILE A 1 92 ? -2.452 -9.123 -2.398 1.00 91.75 92 ILE A C 1
ATOM 714 O O . ILE A 1 92 ? -1.594 -9.168 -3.278 1.00 91.75 92 ILE A O 1
ATOM 718 N N . ARG A 1 93 ? -2.259 -9.629 -1.180 1.00 90.50 93 ARG A N 1
ATOM 719 C CA . ARG A 1 93 ? -1.062 -10.383 -0.811 1.00 90.50 93 ARG A CA 1
ATOM 720 C C . ARG A 1 93 ? -1.159 -11.801 -1.370 1.00 90.50 93 ARG A C 1
ATOM 722 O O . ARG A 1 93 ? -2.141 -12.489 -1.108 1.00 90.50 93 ARG A O 1
ATOM 729 N N . ALA A 1 94 ? -0.141 -12.233 -2.106 1.00 89.25 94 ALA A N 1
ATOM 730 C CA . ALA A 1 94 ? -0.008 -13.618 -2.545 1.00 89.25 94 ALA A CA 1
ATOM 731 C C . ALA A 1 94 ? 0.841 -14.441 -1.562 1.00 89.25 94 ALA A C 1
ATOM 733 O O . ALA A 1 94 ? 1.416 -13.913 -0.604 1.00 89.25 94 ALA A O 1
ATOM 734 N N . GLU A 1 95 ? 0.935 -15.746 -1.816 1.00 86.75 95 GLU A N 1
ATOM 735 C CA . GLU A 1 95 ? 1.717 -16.696 -1.010 1.00 86.75 95 GLU A CA 1
ATOM 736 C C . GLU A 1 95 ? 3.211 -16.354 -0.961 1.00 86.75 95 GLU A C 1
ATOM 738 O O . GLU A 1 95 ? 3.875 -16.602 0.041 1.00 86.75 95 GLU A O 1
ATOM 743 N N . ASP A 1 96 ? 3.733 -15.694 -1.998 1.00 84.50 96 ASP A N 1
ATOM 744 C CA . ASP A 1 96 ? 5.123 -15.233 -2.053 1.00 84.50 96 ASP A CA 1
ATOM 745 C C . ASP A 1 96 ? 5.402 -14.002 -1.160 1.00 84.50 96 ASP A C 1
ATOM 747 O O . ASP A 1 96 ? 6.519 -13.479 -1.133 1.00 84.50 96 ASP A O 1
ATOM 751 N N . GLY A 1 97 ? 4.382 -13.513 -0.447 1.00 83.50 97 GLY A N 1
ATOM 752 C CA . GLY A 1 97 ? 4.455 -12.352 0.431 1.00 83.50 97 GLY A CA 1
ATOM 753 C C . GLY A 1 97 ? 4.432 -11.006 -0.292 1.00 83.50 97 GLY A C 1
ATOM 754 O O . GLY A 1 97 ? 4.500 -9.970 0.376 1.00 83.50 97 GLY A O 1
ATOM 755 N N . LYS A 1 98 ? 4.324 -10.983 -1.627 1.00 86.50 98 LYS A N 1
ATOM 756 C CA . LYS A 1 98 ? 4.225 -9.747 -2.410 1.00 86.50 98 LYS A CA 1
ATOM 757 C C . LYS A 1 98 ? 2.771 -9.347 -2.629 1.00 86.50 98 LYS A C 1
ATOM 759 O O . LYS A 1 98 ? 1.848 -10.146 -2.496 1.00 86.50 98 LYS A O 1
ATOM 764 N N . PHE A 1 99 ? 2.585 -8.072 -2.963 1.00 88.69 99 PHE A N 1
ATOM 765 C CA . PHE A 1 99 ? 1.279 -7.501 -3.266 1.00 88.69 99 PHE A CA 1
ATOM 766 C C . PHE A 1 99 ? 1.075 -7.375 -4.774 1.00 88.69 99 PHE A C 1
ATOM 768 O O . PHE A 1 99 ? 1.972 -6.930 -5.496 1.00 88.69 99 PHE A O 1
ATOM 775 N N . TYR A 1 100 ? -0.127 -7.719 -5.218 1.00 88.12 100 TYR A N 1
ATOM 776 C CA . TYR A 1 100 ? -0.541 -7.738 -6.612 1.00 88.12 100 TYR A CA 1
ATOM 777 C C . TYR A 1 100 ? -1.851 -6.981 -6.806 1.00 88.12 100 TYR A C 1
ATOM 779 O O . TYR A 1 100 ? -2.684 -6.907 -5.901 1.00 88.12 100 TYR A O 1
ATOM 787 N N . ASP A 1 101 ? -2.026 -6.432 -8.001 1.00 86.75 101 ASP A N 1
ATOM 788 C CA . ASP A 1 101 ? -3.298 -5.868 -8.444 1.00 86.75 101 ASP A CA 1
ATOM 789 C C . ASP A 1 101 ? -4.279 -6.978 -8.871 1.00 86.75 101 ASP A C 1
ATOM 791 O O . ASP A 1 101 ? -3.903 -8.145 -9.006 1.00 86.75 101 ASP A O 1
ATOM 795 N N . ARG A 1 102 ? -5.530 -6.618 -9.178 1.00 84.81 102 ARG A N 1
ATOM 796 C CA . ARG A 1 102 ? -6.580 -7.524 -9.676 1.00 84.81 102 ARG A CA 1
ATOM 797 C C . ARG A 1 102 ? -6.152 -8.345 -10.900 1.00 84.81 102 ARG A C 1
ATOM 799 O O . ARG A 1 102 ? -6.633 -9.456 -11.085 1.00 84.81 102 ARG A O 1
ATOM 806 N N . ASN A 1 103 ? -5.250 -7.803 -11.717 1.00 83.25 103 ASN A N 1
ATOM 807 C CA . ASN A 1 103 ? -4.737 -8.453 -12.926 1.00 83.25 103 ASN A CA 1
ATOM 808 C C . ASN A 1 103 ? -3.494 -9.328 -12.676 1.00 83.25 103 ASN A C 1
ATOM 810 O O . ASN A 1 103 ? -2.910 -9.832 -13.630 1.00 83.25 103 ASN A O 1
ATOM 814 N N . GLY A 1 104 ? -3.042 -9.476 -11.425 1.00 79.50 104 GLY A N 1
ATOM 815 C CA . GLY A 1 104 ? -1.832 -10.239 -11.099 1.00 79.50 104 GLY A CA 1
ATOM 816 C C . GLY A 1 104 ? -0.523 -9.502 -11.403 1.00 79.50 104 GLY A C 1
ATOM 817 O O . GLY A 1 104 ? 0.552 -10.095 -11.349 1.00 79.50 104 GLY A O 1
ATOM 818 N N . THR A 1 105 ? -0.577 -8.202 -11.702 1.00 80.12 105 THR A N 1
ATOM 819 C CA . THR A 1 105 ? 0.621 -7.366 -11.848 1.00 80.12 105 THR A CA 1
ATOM 820 C C . THR A 1 105 ? 1.147 -6.985 -10.467 1.00 80.12 105 THR A C 1
ATOM 822 O O . THR A 1 105 ? 0.393 -6.484 -9.633 1.00 80.12 105 THR A O 1
ATOM 825 N N . GLY A 1 106 ? 2.436 -7.219 -10.215 1.00 78.50 106 GLY A N 1
ATOM 826 C CA . GLY A 1 106 ? 3.071 -6.857 -8.948 1.00 78.50 106 GLY A CA 1
ATOM 827 C C . GLY A 1 106 ? 3.018 -5.349 -8.687 1.00 78.50 106 GLY A C 1
ATOM 828 O O . GLY A 1 106 ? 3.295 -4.546 -9.576 1.00 78.50 106 GLY A O 1
ATOM 829 N N . LEU A 1 107 ? 2.676 -4.970 -7.455 1.00 73.94 107 LEU A N 1
ATOM 830 C CA . LEU A 1 107 ? 2.550 -3.572 -7.023 1.00 73.94 107 LEU A CA 1
ATOM 831 C C . LEU A 1 107 ? 3.885 -2.913 -6.717 1.00 73.94 107 LEU A C 1
ATOM 833 O O . LEU A 1 107 ? 4.028 -1.697 -6.831 1.00 73.94 107 LEU A O 1
ATOM 837 N N . ALA A 1 108 ? 4.882 -3.710 -6.340 1.00 65.69 108 ALA A N 1
ATOM 838 C CA . ALA A 1 108 ? 6.248 -3.232 -6.316 1.00 65.69 108 ALA A CA 1
ATOM 839 C C . ALA A 1 108 ? 6.645 -2.926 -7.759 1.00 65.69 108 ALA A C 1
ATOM 841 O O . ALA A 1 108 ? 6.672 -3.826 -8.599 1.00 65.69 108 ALA A O 1
ATOM 842 N N . LYS A 1 109 ? 6.941 -1.653 -8.039 1.00 62.06 109 LYS A N 1
ATOM 843 C CA . LYS A 1 109 ? 7.464 -1.219 -9.331 1.00 62.06 109 LYS A CA 1
ATOM 844 C C . LYS A 1 109 ? 8.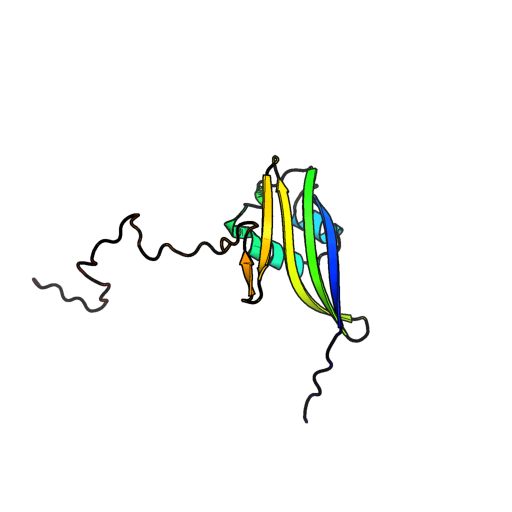787 -1.949 -9.555 1.00 62.06 109 LYS A C 1
ATOM 846 O O . LYS A 1 109 ? 9.829 -1.528 -9.059 1.00 62.06 109 LYS A O 1
ATOM 851 N N . GLY A 1 110 ? 8.731 -3.091 -10.237 1.00 61.03 110 GLY A N 1
ATOM 852 C CA . GLY A 1 110 ? 9.921 -3.785 -10.690 1.00 61.03 110 GLY A CA 1
ATOM 853 C C . GLY A 1 110 ? 10.700 -2.793 -11.535 1.00 61.03 110 GLY A C 1
ATOM 854 O O . GLY A 1 110 ? 10.152 -2.224 -12.482 1.00 61.03 110 GLY A O 1
ATOM 855 N N . PHE A 1 111 ? 11.944 -2.511 -11.158 1.00 67.56 111 PHE A N 1
ATOM 856 C CA . PHE A 1 111 ? 12.805 -1.726 -12.026 1.00 67.56 111 PHE A CA 1
ATOM 857 C C . PHE A 1 111 ? 12.859 -2.432 -13.376 1.00 67.56 111 PHE A C 1
ATOM 859 O O . PHE A 1 111 ? 13.026 -3.653 -13.445 1.00 67.56 111 PHE A O 1
ATOM 866 N N . LEU A 1 112 ? 12.692 -1.666 -14.451 1.00 68.31 112 LEU A N 1
ATOM 867 C CA . LEU A 1 112 ? 12.922 -2.202 -15.780 1.00 68.31 112 LEU A CA 1
ATOM 868 C C . LEU A 1 112 ? 14.369 -2.702 -15.819 1.00 68.31 112 LEU A C 1
ATOM 870 O O . LEU A 1 112 ? 15.299 -1.929 -15.595 1.00 68.31 112 LEU A O 1
ATOM 874 N N . ARG A 1 113 ? 14.563 -4.001 -16.080 1.00 78.31 113 ARG A N 1
ATOM 875 C CA . ARG A 1 113 ? 15.907 -4.596 -16.178 1.00 78.31 113 ARG A CA 1
ATOM 876 C C . ARG A 1 113 ? 16.740 -3.915 -17.264 1.00 78.31 113 ARG A C 1
ATOM 878 O O . ARG A 1 113 ? 17.954 -3.801 -17.131 1.00 78.31 113 ARG A O 1
ATOM 885 N N . PHE A 1 114 ? 16.072 -3.469 -18.322 1.00 82.25 114 PHE A N 1
ATOM 886 C CA . PHE A 1 114 ? 16.655 -2.681 -19.393 1.00 82.25 114 PHE A CA 1
ATOM 887 C C . PHE A 1 114 ? 15.917 -1.346 -19.489 1.00 82.25 114 PHE A C 1
ATOM 889 O O . PHE A 1 114 ? 14.688 -1.340 -19.478 1.00 82.25 114 PHE A O 1
ATOM 896 N N . PRO A 1 115 ? 16.629 -0.216 -19.616 1.00 79.88 115 PRO A N 1
ATOM 897 C CA . PRO A 1 115 ? 16.001 1.100 -19.718 1.00 79.88 115 PRO A CA 1
ATOM 898 C C . PRO A 1 115 ? 15.301 1.332 -21.069 1.00 79.88 115 PRO A C 1
ATOM 900 O O . PRO A 1 115 ? 14.624 2.340 -21.245 1.00 79.88 115 PRO A O 1
ATOM 903 N N . THR A 1 116 ? 15.469 0.424 -22.034 1.00 84.62 116 THR A N 1
ATOM 904 C CA . THR A 1 116 ? 14.959 0.544 -23.401 1.00 84.62 116 THR A CA 1
ATOM 905 C C . THR A 1 116 ? 13.830 -0.446 -23.671 1.00 84.62 116 THR A C 1
ATOM 907 O O . THR A 1 116 ? 13.864 -1.587 -23.218 1.00 84.62 116 THR A O 1
ATOM 910 N N . ALA A 1 117 ? 12.850 -0.029 -24.480 1.00 79.00 117 ALA A N 1
ATOM 911 C CA . ALA A 1 117 ? 11.717 -0.872 -24.880 1.00 79.00 117 ALA A CA 1
ATOM 912 C C . ALA A 1 117 ? 12.133 -2.106 -25.705 1.00 79.00 117 ALA A C 1
ATOM 914 O O . ALA A 1 117 ? 11.447 -3.124 -25.694 1.00 79.00 117 ALA A O 1
ATOM 915 N N . LYS A 1 118 ? 13.262 -2.020 -26.420 1.00 83.19 118 LYS A N 1
ATOM 916 C CA . LYS A 1 118 ? 13.901 -3.146 -27.112 1.00 83.19 118 LYS A CA 1
ATOM 917 C C . LYS A 1 118 ? 15.184 -3.535 -26.390 1.00 83.19 118 LYS A C 1
ATOM 919 O O . LYS A 1 118 ? 15.890 -2.675 -25.863 1.00 83.19 118 LYS A O 1
ATOM 924 N N . GLN A 1 119 ? 15.501 -4.824 -26.404 1.00 79.00 119 GLN A N 1
ATOM 925 C CA . GLN A 1 119 ? 16.744 -5.334 -25.843 1.00 79.00 119 GLN A CA 1
ATOM 926 C C . GLN A 1 119 ? 17.891 -5.116 -26.838 1.00 79.00 119 GLN A C 1
ATOM 928 O O . GLN A 1 119 ? 17.961 -5.776 -27.872 1.00 79.00 119 GLN A O 1
ATOM 933 N N . PHE A 1 120 ? 18.793 -4.189 -26.520 1.00 88.88 120 PHE A N 1
ATOM 934 C CA . PHE A 1 120 ? 20.055 -4.014 -27.239 1.00 88.88 120 PHE A CA 1
ATOM 935 C C . PHE A 1 120 ? 21.176 -4.786 -26.540 1.00 88.88 120 PHE A C 1
ATOM 937 O O . PHE A 1 120 ? 21.134 -5.008 -25.327 1.00 88.88 120 PHE A O 1
ATOM 944 N N . ARG A 1 121 ? 22.203 -5.191 -27.294 1.00 89.75 121 ARG A N 1
ATOM 945 C CA . ARG A 1 121 ? 23.408 -5.781 -26.702 1.00 89.75 121 ARG A CA 1
ATOM 946 C C . ARG A 1 121 ? 24.153 -4.709 -25.908 1.00 89.75 121 ARG A C 1
ATOM 948 O O . ARG A 1 121 ? 24.419 -3.628 -26.427 1.00 89.75 121 ARG A O 1
ATOM 955 N N . ILE A 1 122 ? 24.524 -5.028 -24.670 1.00 89.75 122 ILE A N 1
ATOM 956 C CA . ILE A 1 122 ? 25.352 -4.143 -23.850 1.00 89.75 122 ILE A CA 1
ATOM 957 C C . ILE A 1 122 ? 26.751 -4.086 -24.473 1.00 89.75 122 ILE A C 1
ATOM 959 O O . ILE A 1 122 ? 27.427 -5.111 -24.575 1.00 89.75 122 ILE A O 1
ATOM 963 N N . SER A 1 123 ? 27.167 -2.900 -24.919 1.00 92.94 123 SER A N 1
ATOM 964 C CA . SER A 1 123 ? 28.487 -2.678 -25.524 1.00 92.94 123 SER A CA 1
ATOM 965 C C . SER A 1 123 ? 29.600 -2.592 -24.478 1.00 92.94 123 SER A C 1
ATOM 967 O O . SER A 1 123 ? 30.714 -3.042 -24.726 1.00 92.94 123 SER A O 1
ATOM 969 N N . SER A 1 124 ? 29.304 -2.049 -23.294 1.00 91.12 124 SER A N 1
ATOM 970 C CA . SER A 1 124 ? 30.243 -1.925 -22.178 1.00 91.12 124 SER A CA 1
ATOM 971 C C . SER A 1 124 ? 29.492 -2.031 -20.852 1.00 91.12 124 SER A C 1
ATOM 973 O O . SER A 1 124 ? 28.547 -1.282 -20.609 1.00 91.12 124 SER A O 1
ATOM 975 N N . ASN A 1 125 ? 29.889 -2.984 -20.008 1.00 92.88 125 ASN A N 1
ATOM 976 C CA . ASN A 1 125 ? 29.297 -3.178 -18.685 1.00 92.88 125 ASN A CA 1
ATOM 977 C C . ASN A 1 125 ? 29.894 -2.209 -17.658 1.00 92.88 125 ASN A C 1
ATOM 979 O O . ASN A 1 125 ? 30.987 -1.669 -17.841 1.00 92.88 125 ASN A O 1
ATOM 983 N N . PHE A 1 126 ? 29.192 -2.040 -16.539 1.00 94.50 126 PHE A N 1
ATOM 984 C CA . PHE A 1 126 ? 29.717 -1.322 -15.384 1.00 94.50 126 PHE A CA 1
ATOM 985 C C . PHE A 1 126 ? 31.013 -1.983 -14.888 1.00 94.50 126 PHE A C 1
ATOM 987 O O . PHE A 1 126 ? 31.022 -3.163 -14.539 1.00 94.50 126 PHE A O 1
ATOM 994 N N . ASN A 1 127 ? 32.107 -1.220 -14.867 1.00 95.19 127 ASN A N 1
ATOM 995 C CA . ASN A 1 127 ? 33.400 -1.657 -14.349 1.00 95.19 127 ASN A CA 1
ATOM 996 C C . ASN A 1 127 ? 34.014 -0.524 -13.504 1.00 95.19 127 ASN A C 1
ATOM 998 O O . ASN A 1 127 ? 34.488 0.459 -14.078 1.00 95.19 127 ASN A O 1
ATOM 1002 N N . PRO A 1 128 ? 34.042 -0.649 -12.163 1.00 94.12 128 PRO A N 1
ATOM 1003 C CA . PRO A 1 128 ? 34.5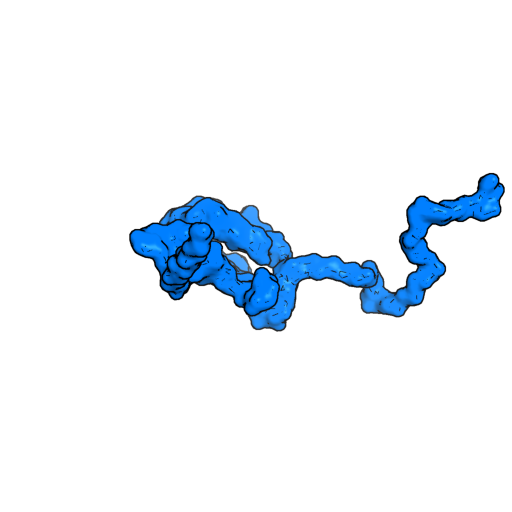87 0.385 -11.283 1.00 94.12 128 PRO A CA 1
ATOM 1004 C C . PRO A 1 128 ? 36.114 0.537 -11.385 1.00 94.12 128 PRO A C 1
ATOM 1006 O O . PRO A 1 128 ? 36.653 1.522 -10.896 1.00 94.12 128 PRO A O 1
ATOM 1009 N N . ARG A 1 129 ? 36.820 -0.409 -12.020 1.00 95.75 129 ARG A N 1
ATOM 1010 C CA . ARG A 1 129 ? 38.275 -0.368 -12.250 1.00 95.75 129 ARG A CA 1
ATOM 1011 C C . ARG A 1 129 ? 38.634 -0.103 -13.715 1.00 95.75 129 ARG A C 1
ATOM 1013 O O . ARG A 1 129 ? 39.716 -0.480 -14.155 1.00 95.75 129 ARG A O 1
ATOM 1020 N N . ARG A 1 130 ? 37.722 0.471 -14.510 1.00 94.88 130 ARG A N 1
ATOM 1021 C CA . ARG A 1 130 ? 37.995 0.755 -15.926 1.00 94.88 130 ARG A CA 1
ATOM 1022 C C . ARG A 1 130 ? 39.107 1.800 -16.038 1.00 94.88 130 ARG A C 1
ATOM 1024 O O . ARG A 1 130 ? 38.902 2.951 -15.662 1.00 94.88 130 ARG A O 1
ATOM 1031 N N . THR A 1 131 ? 40.257 1.395 -16.564 1.00 93.12 131 THR A N 1
ATOM 1032 C CA . THR A 1 131 ? 41.388 2.285 -16.828 1.00 93.12 131 THR A CA 1
ATOM 1033 C C . THR A 1 131 ? 41.103 3.173 -18.036 1.00 93.12 131 THR A C 1
ATOM 1035 O O . THR A 1 131 ? 40.408 2.771 -18.975 1.00 93.12 131 THR A O 1
ATOM 1038 N N . ASN A 1 132 ? 41.602 4.407 -17.995 1.00 92.56 132 ASN A N 1
ATOM 1039 C CA . ASN A 1 132 ? 41.565 5.299 -19.144 1.00 92.56 132 ASN A CA 1
ATOM 1040 C C . ASN A 1 132 ? 42.724 4.914 -20.078 1.00 92.56 132 ASN A C 1
ATOM 1042 O O . ASN A 1 132 ? 43.864 4.965 -19.637 1.00 92.56 132 ASN A O 1
ATOM 1046 N N . PRO A 1 133 ? 42.471 4.521 -21.338 1.00 90.94 133 PRO A N 1
ATOM 1047 C CA . PRO A 1 133 ? 43.524 4.035 -22.229 1.00 90.94 133 PRO A CA 1
ATOM 1048 C C . PRO A 1 133 ? 44.546 5.104 -22.664 1.00 90.94 133 PRO A C 1
ATOM 1050 O O . PRO A 1 133 ? 45.528 4.742 -23.301 1.00 90.94 133 PRO A O 1
ATOM 1053 N N . VAL A 1 134 ? 44.319 6.395 -22.377 1.00 92.81 134 VAL A N 1
ATOM 1054 C CA . VAL A 1 134 ? 45.179 7.508 -22.839 1.00 92.81 134 VAL A CA 1
ATOM 1055 C C . VAL A 1 134 ? 46.124 8.053 -21.757 1.00 92.81 134 VAL A C 1
ATOM 1057 O O . VAL A 1 134 ? 47.192 8.555 -22.093 1.00 92.81 134 VAL A O 1
ATOM 1060 N N . THR A 1 135 ? 45.735 7.984 -20.483 1.00 81.69 135 THR A N 1
ATOM 1061 C CA . THR A 1 135 ? 46.529 8.444 -19.320 1.00 81.69 135 THR A CA 1
ATOM 1062 C C . THR A 1 135 ? 47.224 7.282 -18.648 1.00 81.69 135 THR A C 1
ATOM 1064 O O . THR A 1 135 ? 48.431 7.407 -18.369 1.00 81.69 135 THR A O 1
#

Sequence (135 aa):
MTSEMQQGEWVNNLLKGTVGGSFVASARNAGLTSAEVSAVIKAMQWQMDFRKLKKGDEFAVLMSREMLDGKREQSQLLGVRLRSEGKDYYAIRAEDGKFYDRNGTGLAKGFLRFPTAKQFRISSNFNPRRTNPVT

Radius of gyration: 21.51 Å; chains: 1; bounding box: 63×40×55 Å

Organism: NCBI:txid1403943